Protein AF-A0A351F726-F1 (afdb_monomer_lite)

Foldseek 3Di:
DPPVPDDDADPVRVVVVVLLVVQLVLQLVVCVVVVDDSVVSNVVSNVCSPPDDPVVSVVSSVVCVVCVVVPD

pLDDT: mean 88.64, std 13.14, range [41.5, 98.5]

Secondary structure (DSSP, 8-state):
--TTS--PPPHHHHHHHHHHHHHHHHHHHHHHHTT--HHHHHHHHHHHHHHS-HHHHHHHHHHHHHHSGGG-

Sequence (72 aa):
MDKDGYLTLTDAGLEVAHKIYERHTVLSNLLIRLGVSEEVAVEDACKLEHDISDETFAAIKEHVVKNIDSLK

Structure (mmCIF, N/CA/C/O backbone):
data_AF-A0A351F726-F1
#
_entry.id   AF-A0A351F726-F1
#
loop_
_atom_site.group_PDB
_atom_site.id
_atom_site.type_symbol
_atom_site.label_atom_id
_atom_site.label_alt_id
_atom_site.label_comp_id
_atom_site.label_asym_id
_atom_site.label_entity_id
_atom_site.label_seq_id
_atom_site.pdbx_PDB_ins_code
_atom_site.Cartn_x
_atom_site.Cartn_y
_atom_site.Cartn_z
_atom_site.occupancy
_atom_site.B_iso_or_equiv
_atom_site.auth_seq_id
_atom_site.auth_comp_id
_atom_site.auth_asym_id
_atom_site.auth_atom_id
_atom_site.pdbx_PDB_model_num
ATOM 1 N N . MET A 1 1 ? 14.684 4.450 -24.917 1.00 59.12 1 MET A N 1
ATOM 2 C CA . MET A 1 1 ? 13.786 5.345 -25.665 1.00 59.12 1 MET A CA 1
ATOM 3 C C . MET A 1 1 ? 13.822 4.915 -27.105 1.00 59.12 1 MET A C 1
ATOM 5 O O . MET A 1 1 ? 14.913 4.825 -27.663 1.00 59.12 1 MET A O 1
ATOM 9 N N . ASP A 1 2 ? 12.669 4.562 -27.656 1.00 71.19 2 ASP A N 1
ATOM 10 C CA . ASP A 1 2 ? 12.554 4.380 -29.097 1.00 71.19 2 ASP A CA 1
ATOM 11 C C . ASP A 1 2 ? 12.516 5.739 -29.816 1.00 71.19 2 ASP A C 1
ATOM 13 O O . ASP A 1 2 ? 12.680 6.805 -29.216 1.00 71.19 2 ASP A O 1
ATOM 17 N N . LYS A 1 3 ? 12.355 5.679 -31.133 1.00 72.06 3 LYS A N 1
ATOM 18 C CA . LYS A 1 3 ? 12.419 6.821 -32.049 1.00 72.06 3 LYS A CA 1
ATOM 19 C C . LYS A 1 3 ? 11.251 7.797 -31.843 1.00 72.06 3 LYS A C 1
ATOM 21 O O . LYS A 1 3 ? 11.350 8.938 -32.283 1.00 72.06 3 LYS A O 1
ATOM 26 N N . ASP A 1 4 ? 10.208 7.350 -31.146 1.00 79.31 4 ASP A N 1
ATOM 27 C CA . ASP A 1 4 ? 8.958 8.063 -30.891 1.00 79.31 4 ASP A CA 1
ATOM 28 C C . ASP A 1 4 ? 8.849 8.527 -29.422 1.00 79.31 4 ASP A C 1
ATOM 30 O O . ASP A 1 4 ? 7.855 9.128 -29.019 1.00 79.31 4 ASP A O 1
ATOM 34 N N . GLY A 1 5 ? 9.898 8.304 -28.617 1.00 78.88 5 GLY A N 1
ATOM 35 C CA . GLY A 1 5 ? 9.981 8.754 -27.227 1.00 78.88 5 GLY A CA 1
ATOM 36 C C . GLY A 1 5 ? 9.345 7.803 -26.212 1.00 78.88 5 GLY A C 1
ATOM 37 O O . GLY A 1 5 ? 9.286 8.146 -25.030 1.00 78.88 5 GLY A O 1
ATOM 38 N N . TYR A 1 6 ? 8.922 6.601 -26.618 1.00 78.62 6 TYR A N 1
ATOM 39 C CA . TYR A 1 6 ? 8.365 5.629 -25.685 1.00 78.62 6 TYR A CA 1
ATOM 40 C C . TYR A 1 6 ? 9.466 4.945 -24.867 1.00 78.62 6 TYR A C 1
ATOM 42 O O . TYR A 1 6 ? 10.562 4.600 -25.339 1.00 78.62 6 TYR A O 1
ATOM 50 N N . LEU A 1 7 ? 9.157 4.764 -23.586 1.00 78.69 7 LEU A N 1
ATOM 51 C CA . LEU A 1 7 ? 9.930 3.973 -22.643 1.00 78.69 7 LEU A CA 1
ATOM 52 C C . LEU A 1 7 ? 9.199 2.650 -22.441 1.00 78.69 7 LEU A C 1
ATOM 54 O O . LEU A 1 7 ? 8.139 2.603 -21.825 1.00 78.69 7 LEU A O 1
ATOM 58 N N . THR A 1 8 ? 9.767 1.576 -22.977 1.00 83.06 8 THR A N 1
ATOM 59 C CA . THR A 1 8 ? 9.296 0.215 -22.719 1.00 83.06 8 THR A CA 1
ATOM 60 C C . THR A 1 8 ? 10.062 -0.352 -21.533 1.00 83.06 8 THR A C 1
ATOM 62 O O . THR A 1 8 ? 11.290 -0.244 -21.477 1.00 83.06 8 THR A O 1
ATOM 65 N N . LEU A 1 9 ? 9.344 -0.951 -20.584 1.00 86.06 9 LEU A N 1
ATOM 66 C CA . LEU A 1 9 ? 9.969 -1.694 -19.497 1.00 86.06 9 LEU A CA 1
ATOM 67 C C . LEU A 1 9 ? 10.566 -2.993 -20.046 1.00 86.06 9 LEU A C 1
ATOM 69 O O . LEU A 1 9 ? 9.966 -3.659 -20.886 1.00 86.06 9 LEU A O 1
ATOM 73 N N . THR A 1 10 ? 11.751 -3.351 -19.559 1.00 92.75 10 THR A N 1
ATOM 74 C CA . THR A 1 10 ? 12.264 -4.717 -19.703 1.00 92.75 10 THR A CA 1
ATOM 75 C C . THR A 1 10 ? 11.437 -5.660 -18.831 1.00 92.75 10 THR A C 1
ATOM 77 O O . THR A 1 10 ? 10.745 -5.200 -17.924 1.00 92.75 10 THR A O 1
ATOM 80 N N . ASP A 1 11 ? 11.555 -6.971 -19.030 1.00 91.25 11 ASP A N 1
ATOM 81 C CA . ASP A 1 11 ? 10.847 -7.953 -18.193 1.00 91.25 11 ASP A CA 1
ATOM 82 C C . ASP A 1 11 ? 11.142 -7.757 -16.695 1.00 91.25 11 ASP A C 1
ATOM 84 O O . ASP A 1 11 ? 10.229 -7.728 -15.873 1.00 91.25 11 ASP A O 1
ATOM 88 N N . ALA A 1 12 ? 12.408 -7.500 -16.347 1.00 91.25 12 ALA A N 1
ATOM 89 C CA . ALA A 1 12 ? 12.804 -7.170 -14.977 1.00 91.25 12 ALA A CA 1
ATOM 90 C C . ALA A 1 12 ? 12.197 -5.839 -14.489 1.00 91.25 12 ALA A C 1
ATOM 92 O O . ALA A 1 12 ? 11.793 -5.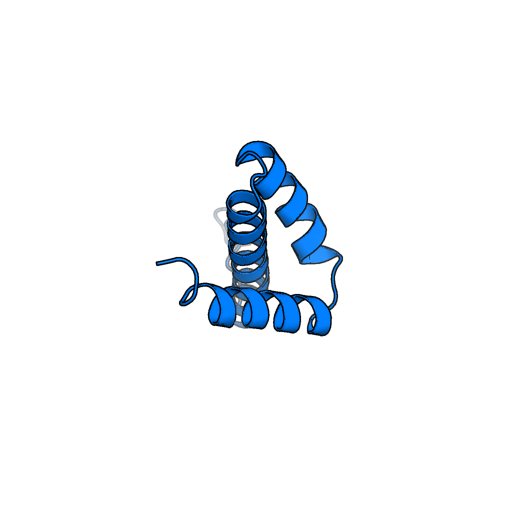720 -13.335 1.00 91.25 12 ALA A O 1
ATOM 93 N N . GLY A 1 13 ? 12.104 -4.830 -15.362 1.00 92.00 13 GLY A N 1
ATOM 94 C CA . GLY A 1 13 ? 11.440 -3.566 -15.036 1.00 92.00 13 GLY A CA 1
ATOM 95 C C . GLY A 1 13 ? 9.935 -3.732 -14.809 1.00 92.00 13 GLY A C 1
ATOM 96 O O . GLY A 1 13 ? 9.372 -3.089 -13.925 1.00 92.00 13 GLY A O 1
ATOM 97 N N . LEU A 1 14 ? 9.293 -4.618 -15.570 1.00 92.31 14 LEU A N 1
ATOM 98 C CA . LEU A 1 14 ? 7.875 -4.937 -15.438 1.00 92.31 14 LEU A CA 1
ATOM 99 C C . LEU A 1 14 ? 7.585 -5.673 -14.125 1.00 92.31 14 LEU A C 1
ATOM 101 O O . LEU A 1 14 ? 6.614 -5.345 -13.449 1.00 92.31 14 LEU A O 1
ATOM 105 N N . GLU A 1 15 ? 8.446 -6.611 -13.728 1.00 92.44 15 GLU A N 1
ATOM 106 C CA . GLU A 1 15 ? 8.333 -7.314 -12.444 1.00 92.44 15 GLU A CA 1
ATOM 107 C C . GLU A 1 15 ? 8.371 -6.339 -11.259 1.00 92.44 15 GLU A C 1
ATOM 109 O O . GLU A 1 15 ? 7.512 -6.385 -10.374 1.00 92.44 15 GLU A O 1
ATOM 114 N N . VAL A 1 16 ? 9.319 -5.397 -11.273 1.00 91.69 16 VAL A N 1
ATOM 115 C CA . VAL A 1 16 ? 9.414 -4.356 -10.240 1.00 91.69 16 VAL A CA 1
ATOM 116 C C . VAL A 1 16 ? 8.171 -3.464 -10.242 1.00 91.69 16 VAL A C 1
ATOM 118 O O . VAL A 1 16 ? 7.617 -3.189 -9.177 1.00 91.69 16 VAL A O 1
ATOM 121 N N . ALA A 1 17 ? 7.695 -3.049 -11.420 1.00 91.12 17 ALA A N 1
ATOM 122 C CA . ALA A 1 17 ? 6.488 -2.234 -11.537 1.00 91.12 17 ALA A CA 1
ATOM 123 C C . ALA A 1 17 ? 5.251 -2.956 -10.977 1.00 91.12 17 ALA A C 1
ATOM 125 O O . ALA A 1 17 ? 4.471 -2.359 -10.235 1.00 91.12 17 ALA A O 1
ATOM 126 N N . HIS A 1 18 ? 5.098 -4.251 -11.265 1.00 92.75 18 HIS A N 1
ATOM 127 C CA . HIS A 1 18 ? 4.011 -5.066 -10.723 1.00 92.75 18 HIS A CA 1
ATOM 128 C C . HIS A 1 18 ? 4.083 -5.187 -9.198 1.00 92.75 18 HIS A C 1
ATOM 130 O O . HIS A 1 18 ? 3.053 -5.058 -8.537 1.00 92.75 18 HIS A O 1
ATOM 136 N N . LYS A 1 19 ? 5.281 -5.375 -8.627 1.00 92.62 19 LYS A N 1
ATOM 137 C CA . LYS A 1 19 ? 5.472 -5.438 -7.169 1.00 92.62 19 LYS A CA 1
ATOM 138 C C . LYS A 1 19 ? 5.042 -4.139 -6.484 1.00 92.62 19 LYS A C 1
ATOM 140 O O . LYS A 1 19 ? 4.384 -4.178 -5.448 1.00 92.62 19 LYS A O 1
ATOM 145 N N . ILE A 1 20 ? 5.405 -2.991 -7.052 1.00 94.06 20 ILE A N 1
ATOM 146 C CA . ILE A 1 20 ? 5.024 -1.678 -6.511 1.00 94.06 20 ILE A CA 1
ATOM 147 C C . ILE A 1 20 ? 3.508 -1.481 -6.617 1.00 94.06 20 ILE A C 1
ATOM 149 O O . ILE A 1 20 ? 2.859 -1.174 -5.620 1.00 94.06 20 ILE A O 1
ATOM 153 N N . TYR A 1 21 ? 2.928 -1.756 -7.788 1.00 93.88 21 TYR A N 1
ATOM 154 C CA . TYR A 1 21 ? 1.488 -1.621 -8.014 1.00 93.88 21 TYR A CA 1
ATOM 155 C C . TYR A 1 21 ? 0.648 -2.511 -7.083 1.00 93.88 21 TYR A C 1
ATOM 157 O O . TYR A 1 21 ? -0.387 -2.090 -6.558 1.00 93.88 21 TYR A O 1
ATOM 165 N N . GLU A 1 22 ? 1.102 -3.740 -6.835 1.00 94.88 22 GLU A N 1
ATOM 166 C CA . GLU A 1 22 ? 0.466 -4.638 -5.874 1.00 94.88 22 GLU A CA 1
ATOM 167 C C . GLU A 1 22 ? 0.463 -4.032 -4.465 1.00 94.88 22 GLU A C 1
ATOM 169 O O . GLU A 1 22 ? -0.574 -4.029 -3.794 1.00 94.88 22 GLU A O 1
ATOM 174 N N . ARG A 1 23 ? 1.605 -3.494 -4.023 1.00 96.81 23 ARG A N 1
ATOM 175 C CA . ARG A 1 23 ? 1.741 -2.872 -2.702 1.00 96.81 23 ARG A CA 1
ATOM 176 C C . ARG A 1 23 ? 0.812 -1.676 -2.554 1.00 96.81 23 ARG A C 1
ATOM 178 O O . ARG A 1 23 ? 0.054 -1.641 -1.584 1.00 96.81 23 ARG A O 1
ATOM 185 N N . HIS A 1 24 ? 0.794 -0.789 -3.549 1.00 96.56 24 HIS A N 1
ATOM 186 C CA . HIS A 1 24 ? -0.120 0.350 -3.614 1.00 96.56 24 HIS A CA 1
ATOM 187 C C . HIS A 1 24 ? -1.576 -0.077 -3.399 1.00 96.56 24 HIS A C 1
ATOM 189 O O . HIS A 1 24 ? -2.296 0.440 -2.541 1.00 96.56 24 HIS A O 1
ATOM 195 N N . THR A 1 25 ? -1.999 -1.083 -4.165 1.00 95.06 25 THR A N 1
ATOM 196 C CA . THR A 1 25 ? -3.389 -1.537 -4.208 1.00 95.06 25 THR A CA 1
ATOM 197 C C . THR A 1 25 ? -3.801 -2.198 -2.897 1.00 95.06 25 THR A C 1
ATOM 199 O O . THR A 1 25 ? -4.885 -1.930 -2.378 1.00 95.06 25 THR A O 1
ATOM 202 N N . VAL A 1 26 ? -2.953 -3.059 -2.330 1.00 94.56 26 VAL A N 1
ATOM 203 C CA . VAL A 1 26 ? -3.248 -3.745 -1.063 1.00 94.56 26 VAL A CA 1
ATOM 204 C C . VAL A 1 26 ? -3.335 -2.747 0.091 1.00 94.56 26 VAL A C 1
ATOM 206 O O . VAL A 1 26 ? -4.277 -2.817 0.881 1.00 94.56 26 VAL A O 1
ATOM 209 N N . LEU A 1 27 ? -2.389 -1.809 0.178 1.00 96.88 27 LEU A N 1
ATOM 210 C CA . LEU A 1 27 ? -2.345 -0.815 1.251 1.00 96.88 27 LEU A CA 1
ATOM 211 C C . LEU A 1 27 ? -3.518 0.165 1.158 1.00 96.88 27 LEU A C 1
ATOM 213 O O . LEU A 1 27 ? -4.188 0.390 2.164 1.00 96.88 27 LEU A O 1
ATOM 217 N N . SER A 1 28 ? -3.839 0.658 -0.042 1.00 96.31 28 SER A N 1
ATOM 218 C CA . SER A 1 28 ? -4.990 1.548 -0.257 1.00 96.31 28 SER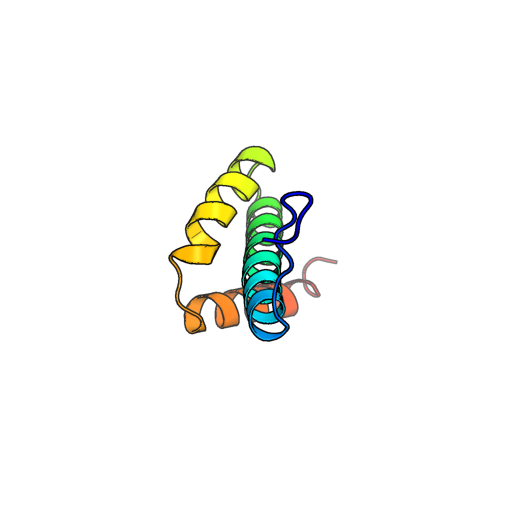 A CA 1
ATOM 219 C C . SER A 1 28 ? -6.294 0.883 0.186 1.00 96.31 28 SER A C 1
ATOM 221 O O . SER A 1 28 ? -7.039 1.425 1.000 1.00 96.31 28 SER A O 1
ATOM 223 N N . ASN A 1 29 ? -6.545 -0.347 -0.278 1.00 93.62 29 ASN A N 1
ATOM 224 C CA . ASN A 1 29 ? -7.759 -1.087 0.073 1.00 93.62 29 ASN A CA 1
ATOM 225 C C . ASN A 1 29 ? -7.846 -1.413 1.569 1.00 93.62 29 ASN A C 1
ATOM 227 O O . ASN A 1 29 ? -8.938 -1.394 2.140 1.00 93.62 29 ASN A O 1
ATOM 231 N N . LEU A 1 30 ? -6.712 -1.715 2.208 1.00 94.75 30 LEU A N 1
ATOM 232 C CA . LEU A 1 30 ? -6.652 -1.910 3.652 1.00 94.75 30 LEU A CA 1
ATOM 233 C C . LEU A 1 30 ? -7.057 -0.634 4.393 1.00 94.75 30 LEU A C 1
ATOM 235 O O . LEU A 1 30 ? -7.925 -0.697 5.258 1.00 94.75 30 LEU A O 1
ATOM 239 N N . LEU A 1 31 ? -6.447 0.505 4.064 1.00 96.00 31 LEU A N 1
ATOM 240 C CA . LEU A 1 31 ? -6.708 1.773 4.746 1.00 96.00 31 LEU A CA 1
ATOM 241 C C . LEU A 1 31 ? -8.169 2.206 4.578 1.00 96.00 31 LEU A C 1
ATOM 243 O O . LEU A 1 31 ? -8.812 2.573 5.562 1.00 96.00 31 LEU A O 1
ATOM 247 N N . ILE A 1 32 ? -8.733 2.049 3.376 1.00 95.25 32 ILE A N 1
ATOM 248 C CA . ILE A 1 32 ? -10.164 2.286 3.125 1.00 95.25 32 ILE A CA 1
ATOM 249 C C . ILE A 1 32 ? -11.026 1.401 4.031 1.00 95.25 32 ILE A C 1
ATOM 251 O O . ILE A 1 32 ? -11.954 1.881 4.681 1.00 95.25 32 ILE A O 1
ATOM 255 N N . ARG A 1 33 ? -10.701 0.107 4.141 1.00 90.62 33 ARG A N 1
ATOM 256 C CA . ARG A 1 33 ? -11.410 -0.823 5.038 1.00 90.62 33 ARG A CA 1
ATOM 257 C C . ARG A 1 33 ? -11.277 -0.474 6.516 1.00 90.62 33 ARG A C 1
ATOM 259 O O . ARG A 1 33 ? -12.195 -0.761 7.276 1.00 90.62 33 ARG A O 1
ATOM 266 N N . LEU A 1 34 ? -10.164 0.131 6.920 1.00 94.12 34 LEU A N 1
ATOM 267 C CA . LEU A 1 34 ? -9.970 0.649 8.275 1.00 94.12 34 LEU A CA 1
ATOM 268 C C . LEU A 1 34 ? -10.760 1.947 8.534 1.00 94.12 34 LEU A C 1
ATOM 270 O O . LEU A 1 34 ? -10.785 2.416 9.670 1.00 94.12 34 LEU A O 1
ATOM 274 N N . GLY A 1 35 ? -11.433 2.503 7.519 1.00 95.56 35 GLY A N 1
ATOM 275 C CA . GLY A 1 35 ? -12.286 3.688 7.627 1.00 95.56 35 GLY A CA 1
ATOM 276 C C . GLY A 1 35 ? -11.622 4.991 7.180 1.00 95.56 35 GLY A C 1
ATOM 277 O O . GLY A 1 35 ? -12.177 6.063 7.418 1.00 95.56 35 GLY A O 1
ATOM 278 N N . VAL A 1 36 ? -10.450 4.921 6.546 1.00 97.88 36 VAL A N 1
ATOM 279 C CA . VAL A 1 36 ? -9.793 6.087 5.942 1.00 97.88 36 VAL A CA 1
ATOM 280 C C . VAL A 1 36 ? -10.524 6.457 4.647 1.00 97.88 36 VAL A C 1
ATOM 282 O O . VAL A 1 36 ? -10.984 5.578 3.916 1.00 97.88 36 VAL A O 1
ATOM 285 N N . SER A 1 37 ? -10.660 7.752 4.349 1.00 98.38 37 SER A N 1
ATOM 286 C CA . SER A 1 37 ? -11.216 8.180 3.061 1.00 98.38 37 SER A CA 1
ATOM 287 C C . SER A 1 37 ? -10.328 7.706 1.910 1.00 98.38 37 SER A C 1
ATOM 289 O O . SER A 1 37 ? -9.114 7.605 2.057 1.00 98.38 37 SER A O 1
ATOM 291 N N . GLU A 1 38 ? -10.927 7.437 0.751 1.00 97.69 38 GLU A N 1
ATOM 292 C CA . GLU A 1 38 ? -10.200 6.947 -0.427 1.00 97.69 38 GLU A CA 1
ATOM 293 C C . GLU A 1 38 ? -9.017 7.848 -0.810 1.00 97.69 38 GLU A C 1
ATOM 295 O O . GLU A 1 38 ? -7.917 7.350 -1.027 1.00 97.69 38 GLU A O 1
ATOM 300 N N . GLU A 1 39 ? -9.216 9.168 -0.810 1.00 98.31 39 GLU A N 1
ATOM 301 C CA . GLU A 1 39 ? -8.171 10.150 -1.124 1.00 98.31 39 GLU A CA 1
ATOM 302 C C . GLU A 1 39 ? -6.951 10.020 -0.199 1.00 98.31 39 GLU A C 1
ATOM 304 O O . GLU A 1 39 ? -5.823 9.896 -0.675 1.00 98.31 39 GLU A O 1
ATOM 309 N N . VAL A 1 40 ? -7.178 9.971 1.118 1.00 98.50 40 VAL A N 1
ATOM 310 C CA . VAL A 1 40 ? -6.098 9.847 2.110 1.00 98.50 40 VAL A CA 1
ATOM 311 C C . VAL A 1 40 ? -5.463 8.459 2.046 1.00 98.50 40 VAL A C 1
ATOM 313 O O . VAL A 1 40 ? -4.246 8.334 2.114 1.00 98.50 40 VAL A O 1
ATOM 316 N N . ALA A 1 41 ? -6.265 7.410 1.860 1.00 98.06 41 ALA A N 1
ATOM 317 C CA . ALA A 1 41 ? -5.777 6.040 1.768 1.00 98.06 41 ALA A CA 1
ATOM 318 C C . ALA A 1 41 ? -4.825 5.837 0.583 1.00 98.06 41 ALA A C 1
ATOM 320 O O . ALA A 1 41 ? -3.791 5.189 0.739 1.00 98.06 41 ALA A O 1
ATOM 321 N N . VAL A 1 42 ? -5.156 6.399 -0.581 1.00 97.88 42 VAL A N 1
ATOM 322 C CA . VAL A 1 42 ? -4.306 6.345 -1.777 1.00 97.88 42 VAL A CA 1
ATOM 323 C C . VAL A 1 42 ? -3.027 7.157 -1.569 1.00 97.88 42 VAL A C 1
ATOM 325 O O . VAL A 1 42 ? -1.939 6.675 -1.886 1.00 97.88 42 VAL A O 1
ATOM 328 N N . GLU A 1 43 ? -3.127 8.362 -0.999 1.00 98.19 43 GLU A N 1
ATOM 329 C CA . GLU A 1 43 ? -1.953 9.201 -0.728 1.00 98.19 43 GLU A CA 1
ATOM 330 C C . GLU A 1 43 ? -0.984 8.536 0.263 1.00 98.19 43 GLU A C 1
ATOM 332 O O . GLU A 1 43 ? 0.232 8.529 0.051 1.00 98.19 43 GLU A O 1
ATOM 337 N N . ASP A 1 44 ? -1.508 7.948 1.335 1.00 98.06 44 ASP A N 1
ATOM 338 C CA . ASP A 1 44 ? -0.697 7.266 2.338 1.00 98.06 44 ASP A CA 1
ATOM 339 C C . ASP A 1 44 ? -0.117 5.955 1.798 1.00 98.06 44 ASP A C 1
ATOM 341 O O . ASP A 1 44 ? 1.053 5.653 2.048 1.00 98.06 44 ASP A O 1
ATOM 345 N N . ALA A 1 45 ? -0.876 5.199 0.998 1.00 97.44 45 ALA A N 1
ATOM 346 C CA . ALA A 1 45 ? -0.377 3.994 0.341 1.00 97.44 45 ALA A CA 1
ATOM 347 C C . ALA A 1 45 ? 0.804 4.287 -0.595 1.00 97.44 45 ALA A C 1
ATOM 349 O O . ALA A 1 45 ? 1.789 3.553 -0.539 1.00 97.44 45 ALA A O 1
ATOM 350 N N . CYS A 1 46 ? 0.759 5.387 -1.362 1.00 96.75 46 CYS A N 1
ATOM 351 C CA . CYS A 1 46 ? 1.879 5.849 -2.194 1.00 96.75 46 CYS A CA 1
ATOM 352 C C . CYS A 1 46 ? 3.175 6.061 -1.397 1.00 96.75 46 CYS A C 1
ATOM 354 O O . CYS A 1 46 ? 4.268 5.884 -1.926 1.00 96.75 46 CYS A O 1
ATOM 356 N N . LYS A 1 47 ? 3.085 6.470 -0.128 1.00 96.56 47 LYS A N 1
ATOM 357 C CA . LYS A 1 47 ? 4.266 6.651 0.733 1.00 96.56 47 LYS A CA 1
ATOM 358 C C . LYS A 1 47 ? 4.716 5.303 1.292 1.00 96.56 47 LYS A C 1
ATOM 360 O O . LYS A 1 47 ? 5.882 4.923 1.195 1.00 96.56 47 LYS A O 1
ATOM 365 N N . LEU A 1 48 ? 3.767 4.546 1.839 1.00 96.06 48 LEU A N 1
ATOM 366 C CA . LEU A 1 48 ? 4.031 3.269 2.494 1.00 96.06 48 LEU A CA 1
ATOM 367 C C . LEU A 1 48 ? 4.603 2.221 1.536 1.00 96.06 48 LEU A C 1
ATOM 369 O O . LEU A 1 48 ? 5.478 1.457 1.937 1.00 96.06 48 LEU A O 1
ATOM 373 N N . GLU A 1 49 ? 4.155 2.171 0.280 1.00 94.81 49 GLU A N 1
ATOM 374 C CA . GLU A 1 49 ? 4.610 1.160 -0.678 1.00 94.81 49 GLU A CA 1
ATOM 375 C C . GLU A 1 49 ? 6.124 1.199 -0.914 1.00 94.81 49 GLU A C 1
ATOM 377 O O . GLU A 1 49 ? 6.715 0.146 -1.173 1.00 94.81 49 GLU A O 1
ATOM 382 N N . HIS A 1 50 ? 6.749 2.367 -0.757 1.00 93.44 50 HIS A N 1
ATOM 383 C CA . HIS A 1 50 ? 8.185 2.570 -0.927 1.00 93.44 50 HIS A CA 1
ATOM 384 C C . HIS A 1 50 ? 8.974 2.513 0.391 1.00 93.44 50 HIS A C 1
ATOM 386 O O . HIS A 1 50 ? 10.143 2.133 0.364 1.00 93.44 50 HIS A O 1
ATOM 392 N N . ASP A 1 51 ? 8.343 2.827 1.528 1.00 96.50 51 ASP A N 1
ATOM 393 C CA . ASP A 1 51 ? 9.041 2.996 2.813 1.00 96.50 51 ASP A CA 1
ATOM 394 C C . ASP A 1 51 ? 9.010 1.764 3.732 1.00 96.50 51 ASP A C 1
ATOM 396 O O . ASP A 1 51 ? 9.852 1.638 4.626 1.00 96.50 51 ASP A O 1
ATOM 400 N N . ILE A 1 52 ? 8.065 0.835 3.551 1.00 96.06 52 ILE A N 1
ATOM 401 C CA . ILE A 1 52 ? 7.966 -0.351 4.420 1.00 96.06 52 ILE A CA 1
ATOM 402 C C . ILE A 1 52 ? 8.761 -1.538 3.867 1.00 96.06 52 ILE A C 1
ATOM 404 O O . ILE A 1 52 ? 8.824 -1.769 2.658 1.00 96.06 52 ILE A O 1
ATOM 408 N N . SER A 1 53 ? 9.319 -2.361 4.755 1.00 97.25 53 SER A N 1
ATOM 409 C CA . SER A 1 53 ? 10.038 -3.574 4.358 1.00 97.25 53 SER A CA 1
ATOM 410 C C . SER A 1 53 ? 9.123 -4.597 3.667 1.00 97.25 53 SER A C 1
ATOM 412 O O . SER A 1 53 ? 7.894 -4.582 3.807 1.00 97.25 53 SER A O 1
ATOM 414 N N . ASP A 1 54 ? 9.725 -5.528 2.926 1.00 95.75 54 ASP A N 1
ATOM 415 C CA . ASP A 1 54 ? 9.000 -6.669 2.353 1.00 95.75 54 ASP A CA 1
ATOM 416 C C . ASP A 1 54 ? 8.353 -7.545 3.439 1.00 95.75 54 ASP A C 1
ATOM 418 O O . ASP A 1 54 ? 7.244 -8.037 3.243 1.00 95.75 54 ASP A O 1
ATOM 422 N N . GLU A 1 55 ? 8.998 -7.676 4.603 1.00 97.75 55 GLU A N 1
ATOM 423 C CA . GLU A 1 55 ? 8.465 -8.393 5.767 1.00 97.75 55 GLU A CA 1
ATOM 424 C C . GLU A 1 55 ? 7.170 -7.751 6.283 1.00 97.75 55 GLU A C 1
ATOM 426 O O . GLU A 1 55 ? 6.151 -8.432 6.419 1.00 97.75 55 GLU A O 1
ATOM 431 N N . THR A 1 56 ? 7.176 -6.430 6.496 1.00 97.06 56 THR A N 1
ATOM 432 C CA . THR A 1 56 ? 5.992 -5.689 6.950 1.00 97.06 56 THR A CA 1
ATOM 433 C C . THR A 1 56 ? 4.850 -5.821 5.951 1.00 97.06 56 THR A C 1
ATOM 435 O O . THR A 1 56 ? 3.712 -6.088 6.337 1.00 97.06 56 THR A O 1
ATOM 438 N N . PHE A 1 57 ? 5.139 -5.678 4.655 1.00 96.81 57 PHE A N 1
ATOM 439 C CA . PHE A 1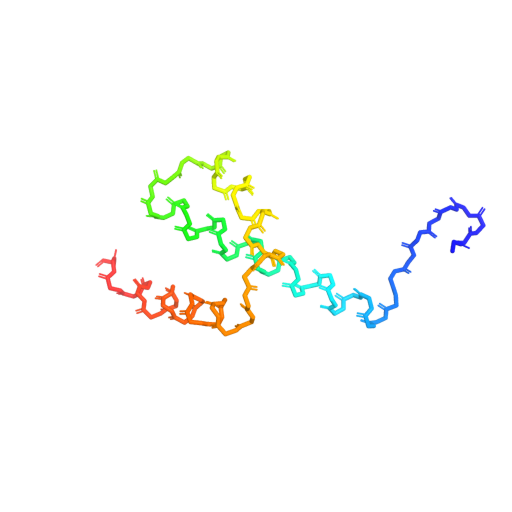 57 ? 4.114 -5.820 3.628 1.00 96.81 57 PHE A CA 1
ATOM 440 C C . PHE A 1 57 ? 3.526 -7.235 3.577 1.00 96.81 57 PHE A C 1
ATOM 442 O O . PHE A 1 57 ? 2.307 -7.385 3.495 1.00 96.81 57 PHE A O 1
ATOM 449 N N . ALA A 1 58 ? 4.365 -8.272 3.664 1.00 95.94 58 ALA A N 1
ATOM 450 C CA . ALA A 1 58 ? 3.906 -9.657 3.675 1.00 95.94 58 ALA A CA 1
ATOM 451 C C . ALA A 1 58 ? 2.973 -9.932 4.864 1.00 95.94 58 ALA A C 1
ATOM 453 O O . ALA A 1 58 ? 1.894 -10.494 4.672 1.00 95.94 58 ALA A O 1
ATOM 454 N N . ALA A 1 59 ? 3.340 -9.464 6.062 1.00 95.75 59 ALA A N 1
ATOM 455 C CA . ALA A 1 59 ? 2.516 -9.595 7.261 1.00 95.75 59 ALA A CA 1
ATOM 456 C C . ALA A 1 59 ? 1.168 -8.865 7.125 1.00 95.75 59 ALA A C 1
ATOM 458 O O . ALA A 1 59 ? 0.121 -9.419 7.465 1.00 95.75 59 ALA A O 1
ATOM 459 N N . ILE A 1 60 ? 1.173 -7.644 6.576 1.00 94.06 60 ILE A N 1
ATOM 460 C CA . ILE A 1 60 ? -0.051 -6.882 6.297 1.00 94.06 60 ILE A CA 1
ATOM 461 C C . ILE A 1 60 ? -0.946 -7.640 5.313 1.00 94.06 60 ILE A C 1
ATOM 463 O O . ILE A 1 60 ? -2.134 -7.832 5.576 1.00 94.06 60 ILE A O 1
ATOM 467 N N . LYS A 1 61 ? -0.386 -8.092 4.188 1.00 91.62 61 LYS A N 1
ATOM 468 C CA . LYS A 1 61 ? -1.130 -8.814 3.151 1.00 91.62 61 LYS A CA 1
ATOM 469 C C . LYS A 1 61 ? -1.747 -10.097 3.707 1.00 91.62 61 LYS A C 1
ATOM 471 O O . LYS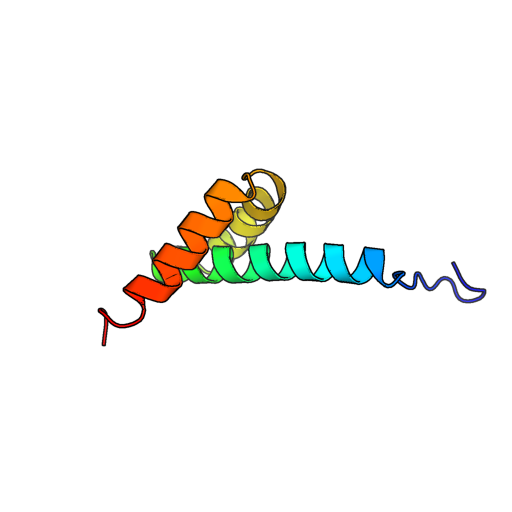 A 1 61 ? -2.920 -10.371 3.460 1.00 91.62 61 LYS A O 1
ATOM 476 N N . GLU A 1 62 ? -0.990 -10.857 4.493 1.00 91.69 62 GLU A N 1
ATOM 477 C CA . GLU A 1 62 ? -1.485 -12.058 5.165 1.00 91.69 62 GLU A CA 1
ATOM 478 C C . GLU A 1 62 ? -2.621 -11.732 6.145 1.00 91.69 62 GLU A C 1
ATOM 480 O O . GLU A 1 62 ? -3.639 -12.427 6.164 1.00 91.69 62 GLU A O 1
ATOM 485 N N . HIS A 1 63 ? -2.487 -10.653 6.921 1.00 88.50 63 HIS A N 1
ATOM 486 C CA . HIS A 1 63 ? -3.528 -10.204 7.840 1.00 88.50 63 HIS A CA 1
ATOM 487 C C . HIS A 1 63 ? -4.813 -9.812 7.102 1.00 88.50 63 HIS A C 1
ATOM 489 O O . HIS A 1 63 ? -5.902 -10.201 7.525 1.00 88.50 63 HIS A O 1
ATOM 495 N N . VAL A 1 64 ? -4.703 -9.096 5.981 1.00 84.62 64 VAL A N 1
ATOM 496 C CA . VAL A 1 64 ? -5.849 -8.737 5.135 1.00 84.62 64 VAL A CA 1
ATOM 497 C C . VAL A 1 64 ? -6.553 -9.996 4.624 1.00 84.62 64 VAL A C 1
ATOM 499 O O . VAL A 1 64 ? -7.760 -10.122 4.799 1.00 84.62 64 VAL A O 1
ATOM 502 N N . VAL A 1 65 ? -5.816 -10.962 4.066 1.00 79.06 65 VAL A N 1
ATOM 503 C CA . VAL A 1 65 ? -6.392 -12.213 3.535 1.00 79.06 65 VAL A CA 1
ATOM 504 C C . VAL A 1 65 ? -7.083 -13.030 4.629 1.00 79.06 65 VAL A C 1
ATOM 506 O O . VAL A 1 65 ? -8.204 -13.490 4.429 1.00 79.06 65 VAL A O 1
ATOM 509 N N . LYS A 1 66 ? -6.456 -13.180 5.802 1.00 77.69 66 LYS A N 1
ATOM 510 C CA . LYS A 1 66 ? -7.007 -13.977 6.911 1.00 77.69 66 LYS A CA 1
ATOM 511 C C . LYS A 1 66 ? -8.259 -13.367 7.542 1.00 77.69 66 LYS A C 1
ATOM 513 O O . LYS A 1 66 ? -9.118 -14.111 8.001 1.00 77.69 66 LYS A O 1
ATOM 518 N N . ASN A 1 67 ? -8.364 -12.038 7.583 1.00 67.94 67 ASN A N 1
ATOM 519 C CA . ASN A 1 67 ? -9.472 -11.342 8.247 1.00 67.94 67 ASN A CA 1
ATOM 520 C C . ASN A 1 67 ? -10.593 -10.901 7.286 1.00 67.94 67 ASN A C 1
ATOM 522 O O . ASN A 1 67 ? -11.583 -10.315 7.718 1.00 67.94 67 ASN A O 1
ATOM 526 N N . ILE A 1 68 ? -10.476 -11.187 5.983 1.00 60.06 68 ILE A N 1
ATOM 527 C CA . ILE A 1 68 ? -11.557 -10.953 5.011 1.00 60.06 68 ILE A CA 1
ATOM 528 C C . ILE A 1 68 ? -12.724 -11.942 5.194 1.00 60.06 6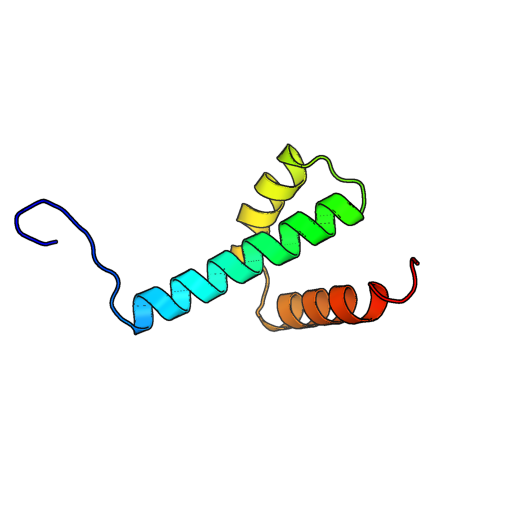8 ILE A C 1
ATOM 530 O O . ILE A 1 68 ? -13.859 -11.574 4.892 1.00 60.06 68 ILE A O 1
ATOM 534 N N . ASP A 1 69 ? -12.490 -13.144 5.732 1.00 52.81 69 ASP A N 1
ATOM 535 C CA . ASP A 1 69 ? -13.549 -14.148 5.945 1.00 52.81 69 ASP A CA 1
ATOM 536 C C . ASP A 1 69 ? -14.358 -13.957 7.241 1.00 52.81 69 ASP A C 1
ATOM 538 O O . ASP A 1 69 ? -15.442 -14.522 7.373 1.00 52.81 69 ASP A O 1
ATOM 542 N N . SER A 1 70 ? -13.890 -13.140 8.187 1.00 50.41 70 SER A N 1
ATOM 543 C CA . SER A 1 70 ? -14.511 -12.973 9.512 1.00 50.41 70 SER A CA 1
ATOM 544 C C . SER A 1 70 ? -15.469 -11.779 9.636 1.00 50.41 70 SER A C 1
ATOM 546 O O . SER A 1 70 ? -16.003 -11.543 10.716 1.00 50.41 70 SER A O 1
ATOM 548 N N . LEU A 1 71 ? -15.714 -11.041 8.548 1.00 48.88 71 LEU A N 1
ATOM 549 C CA . LEU A 1 71 ? -16.600 -9.863 8.511 1.00 48.88 71 LEU A CA 1
ATOM 550 C C . LEU A 1 71 ? -17.806 -10.029 7.562 1.00 48.88 71 LEU A C 1
ATOM 552 O O . LEU A 1 71 ? -18.389 -9.030 7.140 1.00 48.88 71 L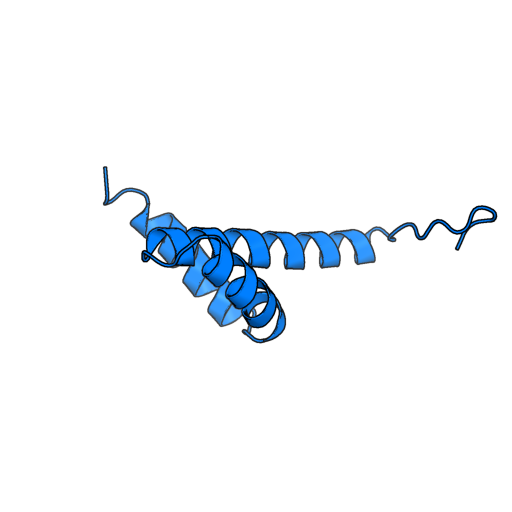EU A O 1
ATOM 556 N N . LYS A 1 72 ? -18.165 -11.270 7.206 1.00 41.50 72 LYS A N 1
ATOM 557 C CA . LYS A 1 72 ? -19.434 -11.576 6.522 1.00 41.50 72 LYS A CA 1
ATOM 558 C C . LYS A 1 72 ? -20.584 -11.716 7.510 1.00 41.50 72 LYS A C 1
ATOM 560 O O . LYS A 1 72 ? -20.379 -12.382 8.547 1.00 41.50 72 LYS A O 1
#

Radius of gyration: 15.38 Å; chains: 1; bounding box: 33×24×42 Å